Protein AF-A0A376P431-F1 (afdb_monomer_lite)

Organism: Escherichia coli (NCBI:txid562)

pLDDT: mean 74.38, std 9.44, range [48.94, 84.69]

Sequence (62 aa):
MAKPFTPEQREELKTRIVELVHQDGRVTIRQLSDETGISRASVGRLCMELVASGGNAANLLI

Structure (mmCIF, N/CA/C/O backbone):
data_AF-A0A376P431-F1
#
_entry.id   AF-A0A376P431-F1
#
loop_
_atom_site.group_PDB
_atom_site.id
_atom_site.type_symbol
_atom_site.label_atom_id
_atom_site.label_alt_id
_atom_site.label_comp_id
_atom_site.label_asym_id
_atom_site.label_entity_id
_atom_site.label_seq_id
_atom_site.pdbx_PDB_ins_code
_atom_site.Cartn_x
_atom_site.Cartn_y
_atom_site.Cartn_z
_atom_site.occupancy
_atom_site.B_iso_or_equiv
_atom_site.auth_seq_id
_atom_site.auth_comp_id
_atom_site.auth_asym_id
_atom_site.auth_atom_id
_atom_site.pdbx_PDB_model_num
ATOM 1 N N . MET A 1 1 ? -15.192 15.620 -8.465 1.00 51.97 1 MET A N 1
ATOM 2 C CA . MET A 1 1 ? -14.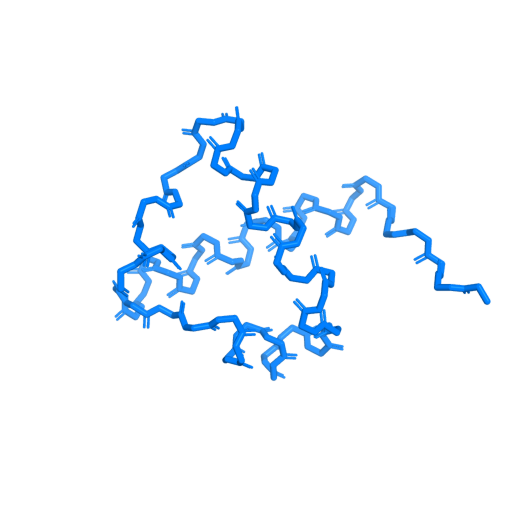022 15.81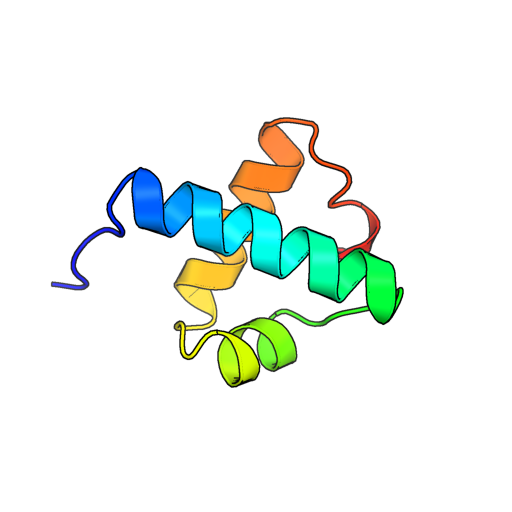5 -7.582 1.00 51.97 1 MET A CA 1
ATOM 3 C C . MET A 1 1 ? -13.672 14.462 -6.992 1.00 51.97 1 MET A C 1
ATOM 5 O O . MET A 1 1 ? -14.541 13.872 -6.363 1.00 51.97 1 MET A O 1
ATOM 9 N N . ALA A 1 2 ? -12.481 13.920 -7.255 1.00 60.28 2 ALA A N 1
ATOM 10 C CA . ALA A 1 2 ? -12.051 12.701 -6.572 1.00 60.28 2 ALA A CA 1
ATOM 11 C C . ALA A 1 2 ? -11.937 13.040 -5.083 1.00 60.28 2 ALA A C 1
ATOM 13 O O . ALA A 1 2 ? -11.180 13.939 -4.716 1.00 60.28 2 ALA A O 1
ATOM 14 N N . LYS A 1 3 ? -12.769 12.413 -4.251 1.00 70.31 3 LYS A N 1
ATOM 15 C CA . LYS A 1 3 ? -12.780 12.674 -2.815 1.00 70.31 3 LYS A CA 1
ATOM 16 C C . LYS A 1 3 ? -11.394 12.293 -2.281 1.00 70.31 3 LYS A C 1
ATOM 18 O O . LYS A 1 3 ? -10.954 11.176 -2.558 1.00 70.31 3 LYS A O 1
ATOM 23 N N . PRO A 1 4 ? -10.660 13.208 -1.626 1.00 67.56 4 PRO A N 1
ATOM 24 C CA . PRO A 1 4 ? -9.368 12.853 -1.065 1.00 67.56 4 PRO A CA 1
ATOM 25 C C . PRO A 1 4 ? -9.577 11.726 -0.051 1.00 67.56 4 PRO A C 1
ATOM 27 O O . PRO A 1 4 ? -10.521 11.774 0.738 1.00 67.56 4 PRO A O 1
ATOM 30 N N . PHE A 1 5 ? -8.724 10.704 -0.114 1.00 71.44 5 PHE A N 1
ATOM 31 C CA . PHE A 1 5 ? -8.711 9.628 0.874 1.00 71.44 5 PHE A CA 1
ATOM 32 C C . PHE A 1 5 ? -8.526 10.222 2.271 1.00 71.44 5 PHE A C 1
ATOM 34 O O . PHE A 1 5 ? -7.694 11.118 2.454 1.00 71.44 5 PHE A O 1
ATOM 41 N N . THR A 1 6 ? -9.299 9.733 3.240 1.00 83.00 6 THR A N 1
ATOM 42 C CA . THR A 1 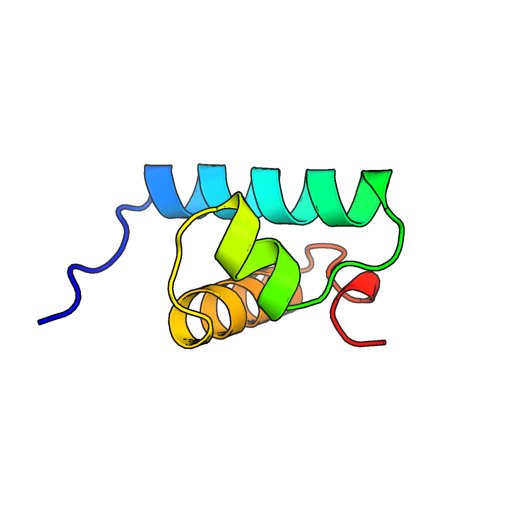6 ? -9.128 10.120 4.645 1.00 83.00 6 THR A CA 1
ATOM 43 C C . THR A 1 6 ? -7.767 9.634 5.159 1.00 83.00 6 THR A C 1
ATOM 45 O O . THR A 1 6 ? -7.186 8.714 4.580 1.00 83.00 6 THR A O 1
ATOM 48 N N . PRO A 1 7 ? -7.211 10.240 6.222 1.00 79.12 7 PRO A N 1
ATOM 49 C CA . PRO A 1 7 ? -5.940 9.795 6.796 1.00 79.12 7 PRO A CA 1
ATOM 50 C C . PRO A 1 7 ? -5.946 8.311 7.195 1.00 79.12 7 PRO A C 1
ATOM 52 O O . PRO A 1 7 ? -4.977 7.621 6.902 1.00 79.12 7 PRO A O 1
ATOM 55 N N . GLU A 1 8 ? -7.048 7.797 7.749 1.00 81.50 8 GLU A N 1
ATOM 56 C CA . GLU A 1 8 ? -7.205 6.364 8.051 1.00 81.50 8 GLU A CA 1
ATOM 57 C C . GLU A 1 8 ? -7.136 5.499 6.790 1.00 81.50 8 GLU A C 1
ATOM 59 O O . GLU A 1 8 ? -6.351 4.559 6.733 1.00 81.50 8 GLU A O 1
ATOM 64 N N . GLN A 1 9 ? -7.878 5.863 5.737 1.00 81.56 9 GLN A N 1
ATOM 65 C CA . GLN A 1 9 ? -7.815 5.142 4.465 1.00 81.56 9 GLN A CA 1
ATOM 66 C C . GLN A 1 9 ? -6.412 5.197 3.863 1.00 81.56 9 GLN A C 1
ATOM 68 O O . GLN A 1 9 ? -5.939 4.211 3.316 1.00 81.56 9 GLN A O 1
ATOM 73 N N . ARG A 1 10 ? -5.717 6.335 3.961 1.00 78.12 10 ARG A N 1
ATOM 74 C CA . ARG A 1 10 ? -4.339 6.462 3.473 1.00 78.12 10 ARG A CA 1
ATOM 75 C C . ARG A 1 10 ? -3.397 5.513 4.202 1.00 78.12 10 ARG A C 1
ATOM 77 O O . ARG A 1 10 ? -2.597 4.870 3.536 1.00 78.12 10 ARG A O 1
ATOM 84 N N . GLU A 1 11 ? -3.480 5.429 5.524 1.00 81.94 11 GLU A N 1
ATOM 85 C CA . GLU A 1 11 ? -2.642 4.525 6.317 1.00 81.94 11 GLU A CA 1
ATOM 86 C C . GLU A 1 11 ? -2.975 3.055 6.038 1.00 81.94 11 GLU A C 1
ATOM 88 O O . GLU A 1 11 ? -2.068 2.268 5.778 1.00 81.94 11 GLU A O 1
ATOM 93 N N . GLU A 1 12 ? -4.259 2.694 5.972 1.00 83.56 12 GLU A N 1
ATOM 94 C CA . GLU A 1 12 ? -4.689 1.331 5.637 1.00 83.56 12 GLU A CA 1
ATOM 95 C C . GLU A 1 12 ? -4.186 0.912 4.247 1.00 83.56 12 GLU A C 1
ATOM 97 O O . GLU A 1 12 ? -3.645 -0.178 4.069 1.00 83.56 12 GLU A O 1
ATOM 102 N N . LEU A 1 13 ? -4.266 1.818 3.268 1.00 78.50 13 LEU A N 1
ATOM 103 C CA . LEU A 1 13 ? -3.768 1.583 1.916 1.00 78.50 13 LEU A CA 1
ATOM 104 C C . LEU A 1 13 ? -2.255 1.494 1.844 1.00 78.50 13 LEU A C 1
ATOM 106 O O . LEU A 1 13 ? -1.742 0.657 1.107 1.00 78.50 13 LEU A O 1
ATOM 110 N N . LYS A 1 14 ? -1.526 2.327 2.590 1.00 77.25 14 LYS A N 1
ATOM 111 C CA . LYS A 1 14 ? -0.068 2.211 2.657 1.00 77.25 14 LYS A CA 1
ATOM 112 C C . LYS A 1 14 ? 0.336 0.851 3.218 1.00 77.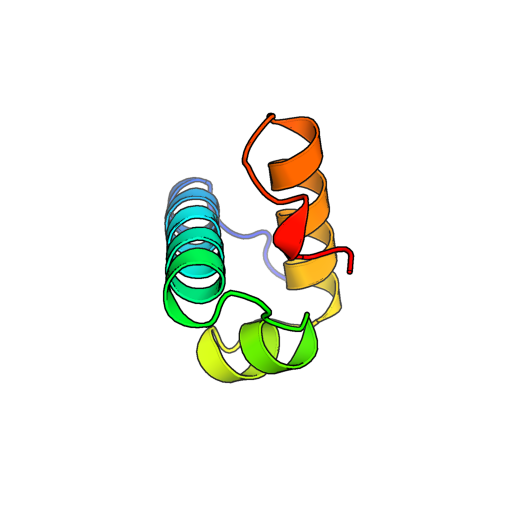25 14 LYS A C 1
ATOM 114 O O . LYS A 1 14 ? 1.199 0.206 2.631 1.00 77.25 14 LYS A O 1
ATOM 119 N N . THR A 1 15 ? -0.311 0.405 4.294 1.00 82.62 15 THR A N 1
ATOM 120 C CA . THR A 1 15 ? -0.070 -0.915 4.891 1.00 82.62 15 THR A CA 1
ATOM 121 C C . THR A 1 15 ? -0.388 -2.026 3.899 1.00 82.62 15 THR A C 1
ATOM 123 O O . THR A 1 15 ? 0.468 -2.866 3.651 1.00 82.62 15 THR A O 1
ATOM 126 N N . ARG A 1 16 ? -1.549 -1.966 3.233 1.00 80.94 16 ARG A N 1
ATOM 127 C CA . ARG A 1 16 ? -1.947 -2.934 2.200 1.00 80.94 16 ARG A CA 1
ATOM 128 C C . ARG A 1 16 ? -0.925 -3.005 1.063 1.00 80.94 16 ARG A C 1
ATOM 130 O O . ARG A 1 16 ? -0.533 -4.088 0.656 1.00 80.94 16 ARG A O 1
ATOM 137 N N . ILE A 1 17 ? -0.460 -1.853 0.574 1.00 78.44 17 ILE A N 1
ATOM 138 C CA . ILE A 1 17 ? 0.570 -1.765 -0.471 1.00 78.44 17 ILE A CA 1
ATOM 139 C C . ILE A 1 17 ? 1.874 -2.418 0.005 1.00 78.44 17 ILE A C 1
ATOM 141 O O . ILE A 1 17 ? 2.474 -3.186 -0.742 1.00 78.44 17 ILE A O 1
ATOM 145 N N . VAL A 1 18 ? 2.312 -2.136 1.234 1.00 78.31 18 VAL A N 1
ATOM 146 C CA . VAL A 1 18 ? 3.534 -2.718 1.808 1.00 78.31 18 VAL A CA 1
ATOM 147 C C . VAL A 1 18 ? 3.400 -4.228 1.997 1.00 78.31 18 VAL A C 1
ATOM 149 O O . VAL A 1 18 ? 4.326 -4.950 1.645 1.00 78.31 18 VAL A O 1
ATOM 152 N N . GLU A 1 19 ? 2.264 -4.718 2.495 1.00 82.50 19 GLU A N 1
ATOM 153 C CA . GLU A 1 19 ? 2.004 -6.154 2.643 1.00 82.50 19 GLU A CA 1
ATOM 154 C C . GLU A 1 19 ? 2.025 -6.875 1.296 1.00 82.50 19 GLU A C 1
ATOM 156 O O . GLU A 1 19 ? 2.665 -7.917 1.180 1.00 82.50 19 GLU A O 1
ATOM 161 N N . LEU A 1 20 ? 1.400 -6.299 0.267 1.00 78.25 20 LEU A N 1
ATOM 162 C CA . LEU A 1 20 ? 1.407 -6.866 -1.082 1.00 78.25 20 LEU A CA 1
ATOM 163 C C . LEU A 1 20 ? 2.820 -6.929 -1.656 1.00 78.25 20 LEU A C 1
ATOM 165 O O . LEU A 1 20 ? 3.251 -7.962 -2.157 1.00 78.25 20 LEU A O 1
ATOM 169 N N . VAL A 1 21 ? 3.583 -5.847 -1.522 1.00 75.56 21 VAL A N 1
ATOM 170 C CA . VAL A 1 21 ? 4.982 -5.792 -1.963 1.00 75.56 21 VAL A CA 1
ATOM 171 C C . VAL A 1 21 ? 5.870 -6.758 -1.186 1.00 75.56 21 VAL A C 1
ATOM 173 O O . VAL A 1 21 ? 6.823 -7.297 -1.747 1.00 75.56 21 VAL A O 1
ATOM 176 N N . HIS A 1 22 ? 5.577 -6.975 0.094 1.00 77.38 22 HIS A N 1
ATOM 177 C CA . HIS A 1 22 ? 6.300 -7.923 0.929 1.00 77.38 22 HIS A CA 1
ATOM 178 C C . HIS A 1 22 ? 5.979 -9.376 0.560 1.00 77.38 22 HIS A C 1
ATOM 180 O O . HIS A 1 22 ? 6.891 -10.198 0.536 1.00 77.38 22 HIS A O 1
ATOM 186 N N . GLN A 1 23 ? 4.717 -9.688 0.249 1.00 78.25 23 GLN A N 1
ATOM 187 C CA . GLN A 1 23 ? 4.287 -11.034 -0.142 1.00 78.25 23 GLN A CA 1
ATOM 188 C C . GLN A 1 23 ? 4.755 -11.415 -1.549 1.00 78.25 23 GLN A C 1
ATOM 190 O O . GLN A 1 23 ? 5.344 -12.478 -1.726 1.00 78.25 23 GLN A O 1
ATOM 195 N N . ASP A 1 24 ? 4.528 -10.551 -2.539 1.00 70.56 24 ASP A N 1
ATOM 196 C CA . ASP A 1 24 ? 4.810 -10.865 -3.946 1.00 70.56 24 ASP A CA 1
ATOM 197 C C . ASP A 1 24 ? 6.242 -10.490 -4.360 1.00 70.56 24 ASP A C 1
ATOM 199 O O . ASP A 1 24 ? 6.739 -10.910 -5.404 1.00 70.56 24 ASP A O 1
ATOM 203 N N . GLY A 1 25 ? 6.934 -9.664 -3.568 1.00 69.00 25 GLY A N 1
ATOM 204 C CA . GLY A 1 25 ? 8.290 -9.196 -3.858 1.00 69.00 25 GLY A CA 1
ATOM 205 C C . GLY A 1 25 ? 8.394 -8.257 -5.066 1.00 69.00 25 GLY A C 1
ATOM 206 O O . GLY A 1 25 ? 9.387 -7.548 -5.178 1.00 69.00 25 GLY A O 1
ATOM 207 N N . ARG A 1 26 ? 7.399 -8.208 -5.958 1.00 69.81 26 ARG A N 1
ATOM 208 C CA . ARG A 1 26 ? 7.231 -7.208 -7.020 1.00 69.81 26 ARG A CA 1
ATOM 209 C C . ARG A 1 26 ? 5.750 -7.016 -7.291 1.00 69.81 26 ARG A C 1
ATOM 211 O O . ARG A 1 26 ? 5.100 -7.899 -7.835 1.00 69.81 26 ARG A O 1
ATOM 218 N N . VAL A 1 27 ? 5.230 -5.839 -6.968 1.00 74.75 27 VAL A N 1
ATOM 219 C CA . VAL A 1 27 ? 3.831 -5.507 -7.241 1.00 74.75 27 VAL A CA 1
ATOM 220 C C . VAL A 1 27 ? 3.777 -4.243 -8.075 1.00 74.75 27 VAL A C 1
ATOM 222 O O . VAL A 1 27 ? 4.372 -3.223 -7.739 1.00 74.75 27 VAL A O 1
ATOM 225 N N . THR A 1 28 ? 3.057 -4.303 -9.190 1.00 78.06 28 THR A N 1
ATOM 226 C CA . THR A 1 28 ? 2.911 -3.152 -10.086 1.00 78.06 28 THR A CA 1
ATOM 227 C C . THR A 1 28 ? 1.780 -2.224 -9.634 1.00 78.06 28 THR 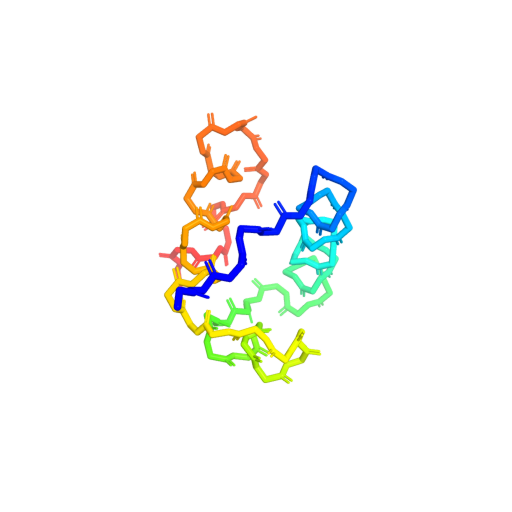A C 1
ATOM 229 O O . THR A 1 28 ? 0.781 -2.664 -9.067 1.00 78.06 28 THR A O 1
ATOM 232 N N . ILE A 1 29 ? 1.857 -0.933 -9.992 1.00 79.25 29 ILE A N 1
ATOM 233 C CA . ILE A 1 29 ? 0.767 0.049 -9.782 1.00 79.25 29 ILE A CA 1
ATOM 234 C C . ILE A 1 29 ? -0.580 -0.467 -10.318 1.00 79.25 29 ILE A C 1
ATOM 236 O O . ILE A 1 29 ? -1.638 -0.132 -9.787 1.00 79.25 29 ILE A O 1
ATOM 240 N N . ARG A 1 30 ? -0.553 -1.281 -11.383 1.00 81.44 30 ARG A N 1
ATOM 241 C CA . ARG A 1 30 ? -1.751 -1.899 -11.953 1.00 81.44 30 ARG A CA 1
ATOM 242 C C . ARG A 1 30 ? -2.339 -2.976 -11.040 1.00 81.44 30 ARG A C 1
ATOM 244 O O . ARG A 1 30 ? -3.543 -2.940 -10.842 1.00 81.44 30 ARG A O 1
ATOM 251 N N . GLN A 1 31 ? -1.530 -3.877 -10.486 1.00 80.31 31 GLN A N 1
ATOM 252 C CA . GLN A 1 31 ? -2.012 -4.883 -9.527 1.00 80.31 31 GLN A CA 1
ATOM 253 C C . GLN A 1 31 ? -2.539 -4.232 -8.254 1.00 80.31 31 GLN A C 1
ATOM 255 O O . GLN A 1 31 ? -3.644 -4.540 -7.834 1.00 80.31 31 GLN A O 1
ATOM 260 N N . LEU A 1 32 ? -1.815 -3.247 -7.714 1.00 80.44 32 LEU A N 1
ATOM 261 C CA . LEU A 1 32 ? -2.296 -2.475 -6.569 1.00 80.44 32 LEU A CA 1
ATOM 262 C C . LEU A 1 32 ? -3.639 -1.808 -6.865 1.00 80.44 32 LEU A C 1
ATOM 264 O O . LEU A 1 32 ? -4.525 -1.815 -6.022 1.00 80.44 32 LEU A O 1
ATOM 268 N N . SER A 1 33 ? -3.805 -1.233 -8.057 1.00 84.69 33 SER A N 1
ATOM 269 C CA . SER A 1 33 ? -5.066 -0.622 -8.488 1.00 84.69 33 SER A CA 1
ATOM 270 C C . SER A 1 33 ? -6.212 -1.636 -8.557 1.00 84.69 33 SER A C 1
ATOM 272 O O . SER A 1 33 ? -7.318 -1.310 -8.134 1.00 84.69 33 SER A O 1
ATOM 274 N N . ASP A 1 34 ? -5.940 -2.843 -9.052 1.00 84.50 34 ASP A N 1
ATOM 275 C CA . ASP A 1 34 ? -6.918 -3.928 -9.192 1.00 84.50 34 ASP A CA 1
ATOM 276 C C . ASP A 1 34 ? -7.323 -4.503 -7.823 1.00 84.50 34 ASP A C 1
ATOM 278 O O . ASP A 1 34 ? -8.508 -4.593 -7.517 1.00 84.50 34 ASP A O 1
ATOM 282 N N . GLU A 1 35 ? -6.350 -4.775 -6.947 1.00 82.00 35 GLU A N 1
ATOM 283 C CA . GLU A 1 35 ? -6.589 -5.330 -5.609 1.00 82.00 35 GLU A CA 1
ATOM 284 C C . GLU A 1 35 ? -7.199 -4.337 -4.623 1.00 82.00 35 GLU A C 1
ATOM 286 O O . GLU A 1 35 ? -8.060 -4.696 -3.821 1.00 82.00 35 GLU A O 1
ATOM 291 N N . THR A 1 36 ? -6.748 -3.082 -4.648 1.00 76.12 36 THR A N 1
ATOM 292 C CA . THR A 1 36 ? -7.264 -2.052 -3.731 1.00 76.12 36 THR A CA 1
ATOM 293 C C . THR A 1 36 ? -8.515 -1.360 -4.275 1.00 76.12 36 THR A C 1
ATOM 295 O O . THR A 1 36 ? -9.164 -0.612 -3.547 1.00 76.12 36 THR A O 1
ATOM 298 N N . GLY A 1 37 ? -8.857 -1.569 -5.554 1.00 80.62 37 GLY A N 1
ATOM 299 C CA . GLY A 1 37 ? -9.958 -0.878 -6.237 1.00 80.62 37 GLY A CA 1
ATOM 300 C C . GLY A 1 37 ? -9.712 0.622 -6.451 1.00 80.62 37 GLY A C 1
ATOM 301 O O . GLY A 1 37 ? -10.642 1.386 -6.721 1.00 80.62 37 GLY A O 1
ATOM 302 N N . ILE A 1 38 ? -8.466 1.076 -6.308 1.00 81.56 38 ILE A N 1
ATOM 303 C CA . ILE A 1 38 ? -8.089 2.488 -6.377 1.00 81.56 38 ILE A CA 1
ATOM 304 C C . ILE A 1 38 ? -7.591 2.844 -7.763 1.00 81.56 38 ILE A C 1
ATOM 306 O O . ILE A 1 38 ? -6.894 2.076 -8.411 1.00 81.56 38 ILE A O 1
ATOM 310 N N . SER A 1 39 ? -7.864 4.071 -8.208 1.00 83.19 39 SER A N 1
ATOM 311 C CA . SER A 1 39 ? -7.303 4.578 -9.459 1.00 83.19 39 SER A CA 1
ATOM 312 C C . SER A 1 39 ? -5.769 4.580 -9.449 1.00 83.19 39 SER A C 1
ATOM 314 O O . SER A 1 39 ? -5.140 5.088 -8.519 1.00 83.19 39 SER A O 1
ATOM 316 N N . ARG A 1 40 ? -5.156 4.107 -10.540 1.00 82.81 40 ARG A N 1
ATOM 317 C CA . ARG A 1 40 ? -3.694 4.078 -10.754 1.00 82.81 40 ARG A CA 1
ATOM 318 C C . ARG A 1 40 ? -2.985 5.389 -10.385 1.00 82.81 40 ARG A C 1
ATOM 320 O O . ARG A 1 40 ? -1.889 5.357 -9.838 1.00 82.81 40 ARG A O 1
ATOM 327 N N . ALA A 1 41 ? -3.617 6.538 -10.640 1.00 82.00 41 ALA A N 1
ATOM 328 C CA . ALA A 1 41 ? -3.067 7.851 -10.292 1.00 82.00 41 ALA A CA 1
ATOM 329 C C . ALA A 1 41 ? -2.962 8.074 -8.770 1.00 82.00 41 ALA A C 1
ATOM 331 O O . ALA A 1 41 ? -1.981 8.634 -8.282 1.00 82.00 41 ALA A O 1
ATOM 332 N N . SER A 1 42 ? -3.958 7.613 -8.013 1.00 81.50 42 SER A N 1
ATOM 333 C CA . SER A 1 42 ? -3.967 7.678 -6.551 1.00 81.50 42 SER A CA 1
ATOM 334 C C . SER A 1 42 ? -2.975 6.691 -5.943 1.00 81.50 42 SER A C 1
ATOM 336 O O . SER A 1 42 ? -2.241 7.073 -5.037 1.00 81.50 42 SER A O 1
ATOM 338 N N . VAL A 1 43 ? -2.887 5.472 -6.488 1.00 80.25 43 VAL A N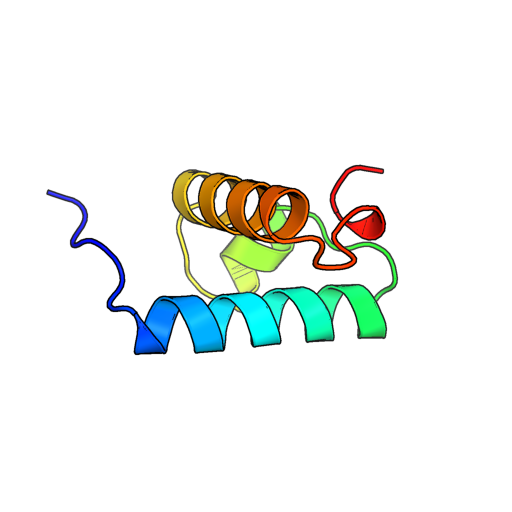 1
ATOM 339 C CA . VAL A 1 43 ? -1.873 4.480 -6.092 1.00 80.25 43 VAL A CA 1
ATOM 340 C C . VAL A 1 43 ? -0.463 5.026 -6.321 1.00 80.25 43 VAL A C 1
ATOM 342 O O . VAL A 1 43 ? 0.355 4.989 -5.411 1.00 80.25 43 VAL A O 1
ATOM 345 N N . GLY A 1 44 ? -0.187 5.611 -7.493 1.00 80.06 44 GLY A N 1
ATOM 346 C CA . GLY A 1 44 ? 1.116 6.216 -7.789 1.00 80.06 44 GLY A CA 1
ATOM 347 C C . GLY A 1 44 ? 1.487 7.341 -6.823 1.00 80.06 44 GLY A C 1
ATOM 348 O O . GLY A 1 44 ? 2.630 7.425 -6.376 1.00 80.06 44 GLY A O 1
ATOM 349 N N . ARG A 1 45 ? 0.514 8.173 -6.433 1.00 81.75 45 ARG A N 1
ATOM 350 C CA . ARG A 1 45 ? 0.727 9.233 -5.440 1.00 81.75 45 ARG A CA 1
ATOM 351 C C . ARG A 1 45 ? 1.014 8.673 -4.044 1.00 81.75 45 ARG A C 1
ATOM 353 O O . ARG A 1 45 ? 1.958 9.126 -3.410 1.00 81.75 45 ARG A O 1
ATOM 360 N N . LEU A 1 46 ? 0.254 7.672 -3.598 1.00 78.06 46 LEU A N 1
ATOM 361 C CA . LEU A 1 46 ? 0.471 6.999 -2.310 1.00 78.06 46 LEU A CA 1
ATOM 362 C C . LEU A 1 46 ? 1.822 6.285 -2.259 1.00 78.06 46 LEU A C 1
ATOM 364 O O . LEU A 1 46 ? 2.520 6.360 -1.255 1.00 78.06 46 LEU A O 1
ATOM 368 N N . CYS A 1 47 ? 2.206 5.646 -3.360 1.00 76.50 47 CYS A N 1
ATOM 369 C CA . CYS A 1 47 ? 3.492 4.987 -3.520 1.00 76.50 47 CYS A CA 1
ATOM 370 C C . CYS A 1 47 ? 4.653 5.988 -3.405 1.00 76.50 47 CYS A C 1
ATOM 372 O O . CYS A 1 47 ? 5.609 5.740 -2.677 1.00 76.50 47 CYS A O 1
ATOM 374 N N . MET A 1 48 ? 4.547 7.154 -4.054 1.00 77.25 48 MET A N 1
ATOM 375 C CA . MET A 1 48 ? 5.527 8.236 -3.902 1.00 77.25 48 MET A CA 1
ATOM 376 C C . MET A 1 48 ? 5.576 8.790 -2.474 1.00 77.25 48 MET A C 1
ATOM 378 O O . MET A 1 48 ? 6.663 9.035 -1.961 1.00 77.25 48 MET A O 1
ATOM 382 N N . GLU A 1 49 ? 4.429 8.962 -1.811 1.00 79.06 49 GLU A N 1
ATOM 383 C CA . GLU A 1 49 ? 4.384 9.389 -0.405 1.00 79.06 49 GLU A CA 1
ATOM 384 C C . GLU A 1 49 ? 5.024 8.351 0.534 1.00 79.06 49 GLU A C 1
ATOM 386 O O . GLU A 1 49 ? 5.704 8.728 1.484 1.00 79.06 49 GLU A O 1
ATOM 391 N N . LEU A 1 50 ? 4.868 7.056 0.247 1.00 75.25 50 LEU A N 1
ATOM 392 C CA . LEU A 1 50 ? 5.536 5.958 0.953 1.00 75.25 50 LEU A CA 1
ATOM 393 C C . LEU A 1 50 ? 7.060 6.013 0.798 1.00 75.25 50 LEU A C 1
ATOM 395 O O . LEU A 1 50 ? 7.767 5.951 1.802 1.00 75.25 50 LEU A O 1
ATOM 399 N N . VAL A 1 51 ? 7.557 6.185 -0.434 1.00 71.44 51 VAL A N 1
ATOM 400 C CA . VAL A 1 51 ? 8.996 6.362 -0.715 1.00 71.44 51 VAL A CA 1
ATOM 401 C C . VAL A 1 51 ? 9.536 7.599 0.009 1.00 71.44 51 VAL A C 1
ATOM 403 O O . VAL A 1 51 ? 10.573 7.529 0.662 1.00 71.44 51 VAL A O 1
ATOM 406 N N . ALA A 1 52 ? 8.817 8.724 -0.061 1.00 73.06 52 ALA A N 1
ATOM 407 C CA . ALA A 1 52 ? 9.212 9.974 0.589 1.00 73.06 52 ALA A CA 1
ATOM 408 C C . ALA A 1 52 ? 9.207 9.877 2.125 1.00 73.06 52 ALA A C 1
ATOM 410 O O . ALA A 1 52 ? 10.005 10.535 2.786 1.00 73.06 52 ALA A O 1
ATOM 411 N N . SER A 1 53 ? 8.336 9.039 2.692 1.00 71.88 53 SER A N 1
ATOM 412 C CA . SER A 1 53 ? 8.248 8.773 4.131 1.00 71.88 53 SER A CA 1
ATOM 413 C C . SER A 1 53 ? 9.289 7.757 4.634 1.00 71.88 53 SER A C 1
ATOM 415 O O . SER A 1 53 ? 9.254 7.401 5.811 1.00 71.88 53 SER A O 1
ATOM 417 N N . GLY A 1 54 ? 10.190 7.259 3.776 1.00 62.06 54 GLY A N 1
ATOM 418 C CA . GLY A 1 54 ? 11.187 6.246 4.141 1.00 62.06 54 GLY A CA 1
ATOM 419 C C . GLY A 1 54 ? 10.617 4.833 4.304 1.00 62.06 54 GLY A C 1
ATOM 420 O O . GLY A 1 54 ? 11.313 3.941 4.787 1.00 62.06 54 GLY A O 1
ATOM 421 N N . GLY A 1 55 ? 9.361 4.611 3.899 1.00 61.47 55 GLY A N 1
ATOM 422 C CA . GLY A 1 55 ? 8.801 3.271 3.775 1.00 61.47 55 GLY A CA 1
ATOM 423 C C . GLY A 1 55 ? 9.556 2.507 2.692 1.00 61.47 55 GLY A C 1
ATOM 424 O O . GLY A 1 55 ? 9.980 3.098 1.698 1.00 61.47 55 GLY A O 1
ATOM 425 N N . ASN A 1 56 ? 9.742 1.199 2.880 1.00 56.44 56 ASN A N 1
ATOM 426 C CA . ASN A 1 56 ? 10.517 0.334 1.988 1.00 56.44 56 ASN A CA 1
ATOM 427 C C . ASN A 1 56 ? 9.777 0.091 0.652 1.00 56.44 56 ASN A C 1
ATOM 429 O O . ASN A 1 56 ? 9.365 -1.013 0.323 1.00 56.44 56 ASN A O 1
ATOM 433 N N . ALA A 1 57 ? 9.553 1.162 -0.103 1.00 55.44 57 ALA A N 1
ATOM 434 C CA . ALA A 1 57 ? 8.888 1.207 -1.396 1.00 55.44 57 ALA A CA 1
ATOM 435 C C . ALA A 1 57 ? 9.895 1.147 -2.558 1.00 55.44 57 ALA A C 1
ATOM 437 O O . ALA A 1 57 ? 9.513 1.262 -3.719 1.00 55.44 57 ALA A O 1
ATOM 438 N N . ALA A 1 58 ? 11.180 0.907 -2.266 1.00 53.91 58 ALA A N 1
ATOM 439 C CA . ALA A 1 58 ? 12.203 0.629 -3.275 1.00 53.91 58 ALA A CA 1
ATOM 440 C C . ALA A 1 58 ? 11.800 -0.536 -4.198 1.00 53.91 58 ALA A C 1
ATOM 442 O O . ALA A 1 58 ? 12.157 -0.550 -5.367 1.00 53.91 58 ALA A O 1
ATOM 443 N N . ASN A 1 59 ? 10.985 -1.461 -3.691 1.00 55.88 59 ASN A N 1
ATOM 444 C CA . ASN A 1 59 ? 10.506 -2.632 -4.413 1.00 55.88 59 ASN A CA 1
ATOM 445 C C . ASN A 1 59 ? 9.251 -2.369 -5.286 1.00 55.88 59 ASN A C 1
ATOM 447 O O . ASN A 1 59 ? 8.771 -3.267 -5.968 1.00 55.88 59 ASN A O 1
ATOM 451 N N . LEU A 1 60 ? 8.713 -1.139 -5.263 1.00 57.06 60 LEU A N 1
ATOM 452 C CA . LEU A 1 60 ? 7.622 -0.671 -6.138 1.00 57.06 60 LEU A CA 1
ATOM 453 C C . LEU A 1 60 ? 8.134 0.049 -7.400 1.00 57.06 60 LEU A C 1
ATOM 455 O O . LEU A 1 60 ? 7.345 0.344 -8.297 1.00 57.06 60 LEU A O 1
ATOM 459 N N . LEU A 1 61 ? 9.434 0.370 -7.457 1.00 54.53 61 LEU A N 1
ATOM 460 C CA . LEU A 1 61 ? 10.070 1.148 -8.529 1.00 54.53 61 LEU A CA 1
ATOM 461 C C . LEU A 1 61 ? 10.971 0.311 -9.461 1.00 54.53 61 LEU A C 1
ATOM 463 O O . LEU A 1 61 ? 11.664 0.899 -10.292 1.00 54.53 61 LEU A O 1
ATOM 467 N N . ILE A 1 62 ? 10.958 -1.024 -9.345 1.00 48.94 62 ILE A N 1
ATOM 468 C CA . ILE A 1 62 ? 11.779 -1.953 -10.151 1.00 48.94 62 ILE A CA 1
ATOM 469 C C . ILE A 1 62 ? 10.937 -2.915 -10.983 1.00 48.94 62 ILE A C 1
ATOM 471 O O . ILE A 1 62 ? 9.935 -3.443 -10.454 1.00 48.94 62 ILE A O 1
#

Foldseek 3Di:
DPPPDDPVRLVVLLVVVLVVCVVVVADELVNSCVVVVHDSVVSVVSLVVCVVVVHPSVRHVD

InterPro domains:
  IPR010382 Protein of unknown function DUF977 [PF06163] (1-55)
  IPR036388 Winged helix-like DNA-binding domain superfamily [G3DSA:1.10.10.10] (6-55)

Radius of gyration: 10.72 Å; chains: 1; bounding box: 26×27×20 Å

Secondary structure (DSSP, 8-state):
--PPPPHHHHHHHHHHHHHHHHHHS---HHHHHHHH---HHHHHHHHHHHHHTT-S-GGG--